Protein AF-A0A956PI90-F1 (afdb_monomer_lite)

Foldseek 3Di:
DCVVLDDPVCLPSSLVSLVVVLVVCVVVVVLLVNLLSLLVNLLSCLLVVNNVSSVVSLVVSVVSCVVVVVPLHLSLLSSLLSVLSSCVSVVNLVSSVVSLVVSVVSCVVVVDPVSVVSSVVSVVVSVVVD

Secondary structure (DSSP, 8-state):
--GGG--TT-HHHHHHHHHHHHHHHHHHT-HHHHHHHHHHHHHHHHHTT-HHHHHHHHHHHHHHHHHTT-TTSHHHHHHHHHHHHHHHHTT-HHHHHHHHHHHHHHHHHH--HHHHHHHHHHHHHHHTT-

Structure (mmCIF, N/CA/C/O backbone):
data_AF-A0A956PI90-F1
#
_entry.id   AF-A0A956PI90-F1
#
loop_
_atom_site.group_PDB
_atom_site.id
_atom_site.type_symbol
_atom_site.label_atom_id
_atom_site.label_alt_id
_atom_site.label_comp_id
_atom_site.label_asym_id
_atom_site.label_entity_id
_atom_site.label_seq_id
_atom_site.pdbx_PDB_ins_code
_atom_site.Cartn_x
_atom_site.Cartn_y
_atom_site.Cartn_z
_atom_site.occupancy
_atom_site.B_iso_or_equiv
_atom_site.auth_seq_id
_atom_site.auth_comp_id
_atom_site.auth_asym_id
_atom_site.auth_atom_id
_atom_site.pdbx_PDB_model_num
ATOM 1 N N . MET A 1 1 ? -9.150 8.622 -3.999 1.00 72.94 1 MET A N 1
ATOM 2 C CA . MET A 1 1 ? -8.681 9.470 -2.865 1.00 72.94 1 MET A CA 1
ATOM 3 C C . MET A 1 1 ? -7.372 10.218 -3.144 1.00 72.94 1 MET A C 1
ATOM 5 O O . MET A 1 1 ? -7.310 11.378 -2.778 1.00 72.94 1 MET A O 1
ATOM 9 N N . PHE A 1 2 ? -6.356 9.626 -3.789 1.00 90.56 2 PHE A N 1
ATOM 10 C CA . PHE A 1 2 ? -5.064 10.300 -4.059 1.00 90.56 2 PHE A CA 1
ATOM 11 C C . PHE A 1 2 ? -4.724 10.425 -5.550 1.00 90.56 2 PHE A C 1
ATOM 13 O O . PHE A 1 2 ? -3.567 10.595 -5.913 1.00 90.56 2 PHE A O 1
ATOM 20 N N . GLU A 1 3 ? -5.727 10.315 -6.420 1.00 85.38 3 GLU A N 1
ATOM 21 C CA . GLU A 1 3 ? -5.541 10.311 -7.878 1.00 85.38 3 GLU A CA 1
ATOM 22 C C . GLU A 1 3 ? -4.885 11.601 -8.382 1.00 85.38 3 GLU A C 1
ATOM 24 O O . GLU A 1 3 ? -4.047 11.553 -9.270 1.00 85.38 3 GLU A O 1
ATOM 29 N N . GLU A 1 4 ? -5.177 12.745 -7.757 1.00 91.38 4 GLU A N 1
ATOM 30 C CA . GLU A 1 4 ? -4.554 14.033 -8.094 1.00 91.38 4 GLU A CA 1
ATOM 31 C C . GLU A 1 4 ? -3.061 14.128 -7.731 1.00 91.38 4 GLU A C 1
ATOM 33 O O . GLU A 1 4 ? -2.369 15.040 -8.184 1.00 91.38 4 GLU A O 1
ATOM 38 N N . LEU A 1 5 ? -2.563 13.202 -6.905 1.00 93.50 5 LEU A N 1
ATOM 39 C CA . LEU A 1 5 ? -1.161 13.134 -6.485 1.00 93.50 5 LEU A CA 1
ATOM 40 C C . LEU A 1 5 ? -0.347 12.146 -7.326 1.00 93.50 5 LEU A C 1
ATOM 42 O O . LEU A 1 5 ? 0.840 11.961 -7.055 1.00 93.50 5 LEU A O 1
ATOM 46 N N . VAL A 1 6 ? -0.975 11.502 -8.313 1.00 94.81 6 VAL A N 1
ATOM 47 C CA . VAL A 1 6 ? -0.350 10.490 -9.163 1.00 94.81 6 VAL A CA 1
ATOM 48 C C . VAL A 1 6 ? -0.413 10.933 -10.619 1.00 94.81 6 VAL A C 1
ATOM 50 O O . VAL A 1 6 ? -1.480 11.020 -11.218 1.00 94.81 6 VAL A O 1
ATOM 53 N N . ASP A 1 7 ? 0.762 11.164 -11.190 1.00 95.00 7 ASP A N 1
ATOM 54 C CA . ASP A 1 7 ? 0.981 11.271 -12.624 1.00 95.00 7 ASP A CA 1
ATOM 55 C C . ASP A 1 7 ? 1.701 10.010 -13.117 1.00 95.00 7 ASP A C 1
ATOM 57 O O . ASP A 1 7 ? 2.862 9.745 -12.802 1.00 95.00 7 ASP A O 1
ATOM 61 N N . GLU A 1 8 ? 0.985 9.225 -13.916 1.00 91.38 8 GLU A N 1
ATOM 62 C CA . GLU A 1 8 ? 1.459 7.984 -14.525 1.00 91.38 8 GLU A CA 1
ATOM 63 C C . GLU A 1 8 ? 2.650 8.190 -15.476 1.00 91.38 8 GLU A C 1
ATOM 65 O O . GLU A 1 8 ? 3.428 7.259 -15.697 1.00 91.38 8 GLU A O 1
ATOM 70 N N . ALA A 1 9 ? 2.810 9.397 -16.029 1.00 95.31 9 ALA A N 1
ATOM 71 C CA . ALA A 1 9 ? 3.930 9.762 -16.890 1.00 95.31 9 ALA A CA 1
ATOM 72 C C . ALA A 1 9 ? 5.150 10.277 -16.105 1.00 95.31 9 ALA A C 1
ATOM 74 O O . 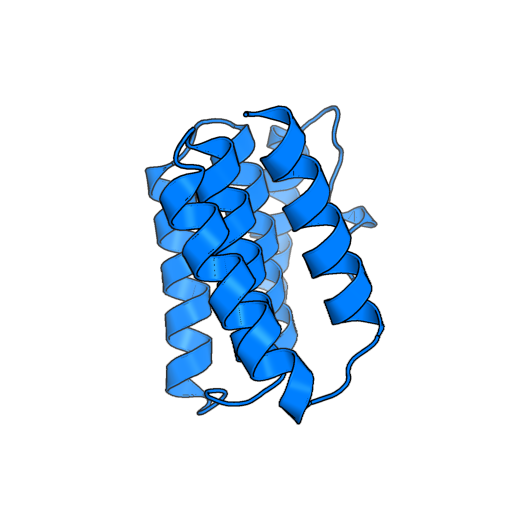ALA A 1 9 ? 6.260 10.261 -16.639 1.00 95.31 9 ALA A O 1
ATOM 75 N N . ASP A 1 10 ? 4.965 10.699 -14.849 1.00 97.25 10 ASP A N 1
ATOM 76 C CA . ASP A 1 10 ? 6.022 11.229 -13.985 1.00 97.25 10 ASP A CA 1
ATOM 77 C C . ASP A 1 10 ? 5.922 10.660 -12.558 1.00 97.25 10 ASP A C 1
ATOM 79 O O . ASP A 1 10 ? 5.398 11.255 -11.605 1.00 97.25 10 ASP A O 1
ATOM 83 N N . LEU A 1 11 ? 6.478 9.459 -12.397 1.00 96.50 11 LEU A N 1
ATOM 84 C CA . LEU A 1 11 ? 6.503 8.776 -11.107 1.00 96.50 11 LEU A CA 1
ATOM 85 C C . LEU A 1 11 ? 7.406 9.480 -10.081 1.00 96.50 11 LEU A C 1
ATOM 87 O O . LEU A 1 11 ? 7.216 9.288 -8.883 1.00 96.50 11 LEU A O 1
ATOM 91 N N . GLU A 1 12 ? 8.396 10.272 -10.513 1.00 96.94 12 GLU A N 1
ATOM 92 C CA . GLU A 1 12 ? 9.259 11.023 -9.587 1.00 96.94 12 GLU A CA 1
ATOM 93 C C . GLU A 1 12 ? 8.496 12.172 -8.949 1.00 96.94 12 GLU A C 1
ATOM 95 O O . GLU A 1 12 ? 8.526 12.354 -7.728 1.00 96.94 12 GLU A O 1
ATOM 100 N N . TRP A 1 13 ? 7.765 12.917 -9.776 1.00 97.44 13 TRP A N 1
ATOM 101 C CA . TRP A 1 13 ? 6.849 13.939 -9.306 1.00 97.44 13 TRP A CA 1
ATOM 102 C C . TRP A 1 13 ? 5.807 13.348 -8.356 1.00 97.44 13 TRP A C 1
ATOM 104 O O . TRP A 1 13 ? 5.599 13.889 -7.266 1.00 97.44 13 TRP A O 1
ATOM 114 N N . SER A 1 14 ? 5.230 12.201 -8.721 1.00 97.88 14 SER A N 1
ATOM 115 C CA . SER A 1 14 ? 4.252 11.486 -7.896 1.00 97.88 14 SER A CA 1
ATOM 116 C C . SER A 1 14 ? 4.833 11.095 -6.534 1.00 97.88 14 SER A C 1
ATOM 118 O O . SER A 1 14 ? 4.251 11.414 -5.498 1.00 97.88 14 SER A O 1
ATOM 120 N N . GLU A 1 15 ? 6.023 10.479 -6.498 1.00 97.69 15 GLU A N 1
ATOM 121 C CA . GLU A 1 15 ? 6.708 10.142 -5.241 1.00 97.69 15 GLU A CA 1
ATOM 122 C C . GLU A 1 15 ? 6.894 11.388 -4.361 1.00 97.69 15 GLU A C 1
ATOM 124 O O . GLU A 1 15 ? 6.552 11.378 -3.174 1.00 97.69 15 GLU A O 1
ATOM 129 N N . ASN A 1 16 ? 7.403 12.479 -4.939 1.00 97.75 16 ASN A N 1
ATOM 130 C CA . ASN A 1 16 ? 7.653 13.719 -4.210 1.00 97.75 16 ASN A CA 1
ATOM 131 C C . ASN A 1 16 ? 6.362 14.312 -3.627 1.00 97.75 16 ASN A C 1
ATOM 133 O O . ASN A 1 16 ? 6.346 14.733 -2.467 1.00 97.75 16 ASN A O 1
ATOM 137 N N . ARG A 1 17 ? 5.264 14.314 -4.393 1.00 98.06 17 ARG A N 1
ATOM 138 C CA . ARG A 1 17 ? 3.957 14.794 -3.924 1.00 98.06 17 ARG A CA 1
ATOM 139 C C . ARG A 1 17 ? 3.395 13.945 -2.795 1.00 98.06 17 ARG A C 1
ATOM 141 O O . ARG A 1 17 ? 3.005 14.501 -1.769 1.00 98.06 17 ARG A O 1
ATOM 148 N N . LEU A 1 18 ? 3.427 12.624 -2.938 1.00 98.31 18 LEU A N 1
ATOM 149 C CA . LEU A 1 18 ? 2.959 11.702 -1.905 1.00 98.31 18 LEU A CA 1
ATOM 150 C C . LEU A 1 18 ? 3.768 11.864 -0.608 1.00 98.31 18 LEU A C 1
ATOM 152 O O . LEU A 1 18 ? 3.192 11.881 0.475 1.00 98.31 18 LEU A O 1
ATOM 156 N N . ARG A 1 19 ? 5.091 12.074 -0.683 1.00 98.19 19 ARG A N 1
ATOM 157 C CA . ARG A 1 19 ? 5.926 12.333 0.508 1.00 98.19 19 ARG A CA 1
ATOM 158 C C . ARG A 1 19 ? 5.571 13.638 1.219 1.00 98.19 19 ARG A C 1
ATOM 160 O O . ARG A 1 19 ? 5.576 13.675 2.449 1.00 98.19 19 ARG A O 1
ATOM 167 N N . VAL A 1 20 ? 5.263 14.700 0.474 1.00 98.19 20 VAL A N 1
ATOM 168 C CA . VAL A 1 20 ? 4.773 15.955 1.066 1.00 98.19 20 VAL A CA 1
ATOM 169 C C . VAL A 1 20 ? 3.440 15.720 1.775 1.00 98.19 20 VAL A C 1
ATOM 171 O O . VAL A 1 20 ? 3.266 16.173 2.908 1.00 98.19 20 VAL A O 1
ATOM 174 N N . GLU A 1 21 ? 2.539 14.952 1.163 1.00 98.31 21 GLU A N 1
ATOM 175 C CA . GLU A 1 21 ? 1.245 14.634 1.766 1.00 98.31 21 GLU A CA 1
ATOM 176 C C . GLU A 1 21 ? 1.389 13.754 3.018 1.00 98.31 21 GLU A C 1
ATOM 178 O O . GLU A 1 21 ? 0.727 14.009 4.021 1.00 98.31 21 GLU A O 1
ATOM 183 N N . VAL A 1 22 ? 2.348 12.818 3.053 1.00 98.44 22 VAL A N 1
ATOM 184 C CA . VAL A 1 22 ? 2.687 12.051 4.270 1.00 98.44 22 VAL A CA 1
ATOM 185 C C . VAL A 1 22 ? 3.025 12.990 5.431 1.00 98.44 22 VAL A C 1
ATOM 187 O O . VAL A 1 22 ? 2.548 12.791 6.550 1.00 98.44 22 VAL A O 1
ATOM 190 N N . LEU A 1 23 ? 3.839 14.025 5.193 1.00 98.38 23 LEU A N 1
ATOM 191 C CA . LEU A 1 23 ? 4.202 14.997 6.231 1.00 98.38 23 LEU A CA 1
ATOM 192 C C . LEU A 1 23 ? 2.992 15.825 6.687 1.00 98.38 23 LEU A C 1
ATOM 194 O O . LEU A 1 23 ? 2.844 16.088 7.883 1.00 98.38 23 LEU A O 1
ATOM 198 N N . SER A 1 24 ? 2.126 16.211 5.747 1.00 98.38 24 SER A N 1
ATOM 199 C CA . SER A 1 24 ? 0.880 16.931 6.028 1.00 98.38 24 SER A CA 1
ATOM 200 C C . SER A 1 24 ? -0.054 16.103 6.916 1.00 98.38 24 SER A C 1
ATOM 202 O O . SER A 1 24 ? -0.464 16.558 7.989 1.00 98.38 24 SER A O 1
ATOM 204 N N . LEU A 1 25 ? -0.306 14.846 6.541 1.00 98.38 25 LEU A N 1
ATOM 205 C CA . LEU A 1 25 ? -1.189 13.947 7.280 1.00 98.38 25 LEU A CA 1
ATOM 206 C C . LEU A 1 25 ? -0.636 13.632 8.672 1.00 98.38 25 LEU A C 1
ATOM 208 O O . LEU A 1 25 ? -1.377 13.753 9.648 1.00 98.38 25 LEU A O 1
ATOM 212 N N . LYS A 1 26 ? 0.677 13.379 8.801 1.00 97.81 26 LYS A N 1
ATOM 213 C CA . LYS A 1 26 ? 1.346 13.235 10.109 1.00 97.81 26 LYS A CA 1
ATOM 214 C C . LYS A 1 26 ? 1.136 14.451 11.011 1.00 97.81 26 LYS A C 1
ATOM 216 O O . LYS A 1 26 ? 0.910 14.290 12.205 1.00 97.81 26 LYS A O 1
ATOM 221 N N . LYS A 1 27 ? 1.195 15.666 10.455 1.00 98.06 27 LYS A N 1
ATOM 222 C CA . LYS A 1 27 ? 0.965 16.905 11.211 1.00 98.06 27 LYS A CA 1
ATOM 223 C C . LYS A 1 27 ? -0.502 17.083 11.610 1.00 98.06 27 LYS A C 1
ATOM 225 O O . LYS A 1 27 ? -0.769 17.608 12.686 1.00 98.06 27 LYS A O 1
ATOM 230 N N . SER A 1 28 ? -1.434 16.683 10.748 1.00 97.88 28 SER A N 1
ATOM 231 C CA . SER A 1 28 ? -2.875 16.794 11.009 1.00 97.88 28 SER A CA 1
ATOM 232 C C . SER A 1 28 ? -3.406 15.738 11.985 1.00 97.88 28 SER A C 1
ATOM 234 O O . SER A 1 28 ? -4.404 15.983 12.656 1.00 97.88 28 SER A O 1
ATOM 236 N N . GLY A 1 29 ? -2.742 14.580 12.071 1.00 97.19 29 GLY A N 1
ATOM 237 C CA . GLY A 1 29 ? -3.222 13.427 12.828 1.00 97.19 29 GLY A CA 1
ATOM 238 C C . GLY A 1 29 ? -4.283 12.593 12.099 1.00 97.19 29 GLY A C 1
ATOM 239 O O . GLY A 1 29 ? -4.906 11.745 12.731 1.00 97.19 29 GLY A O 1
ATOM 240 N N . ASP A 1 30 ? -4.500 12.800 10.795 1.00 97.88 30 ASP A N 1
ATOM 241 C CA . ASP A 1 30 ? -5.399 11.975 9.974 1.00 97.88 30 ASP A CA 1
ATOM 242 C C . ASP A 1 30 ? -4.729 10.631 9.626 1.00 97.88 30 ASP A C 1
ATOM 244 O O . ASP A 1 30 ? -4.122 10.437 8.569 1.00 97.88 30 ASP A O 1
ATOM 248 N N . VAL A 1 31 ? -4.774 9.716 10.597 1.00 98.12 31 VAL A N 1
ATOM 249 C CA . VAL A 1 31 ? -4.089 8.419 10.547 1.00 98.12 31 VAL A CA 1
ATOM 250 C C . VAL A 1 31 ? -4.654 7.510 9.456 1.00 98.12 31 VAL A C 1
ATOM 252 O O . VAL A 1 31 ? -3.895 6.802 8.800 1.00 98.12 31 VAL A O 1
ATOM 255 N N . GLU A 1 32 ? -5.969 7.515 9.241 1.00 96.88 32 GLU A N 1
ATOM 256 C CA . GLU A 1 32 ? -6.603 6.623 8.267 1.00 96.88 32 GLU A CA 1
ATOM 257 C C . GLU A 1 32 ? -6.194 6.986 6.838 1.00 96.88 32 GLU A C 1
ATOM 259 O O . GLU A 1 32 ? -5.789 6.116 6.062 1.00 96.88 32 GLU A O 1
ATOM 264 N N . LYS A 1 33 ? -6.174 8.282 6.502 1.00 97.31 33 LYS A N 1
ATOM 265 C CA . LYS A 1 33 ? -5.616 8.707 5.215 1.00 97.31 33 L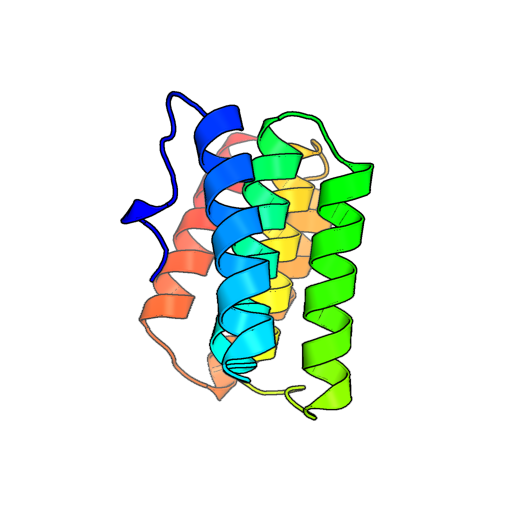YS A CA 1
ATOM 266 C C . LYS A 1 33 ? -4.127 8.427 5.120 1.00 97.31 33 LYS A C 1
ATOM 268 O O . LYS A 1 33 ? -3.673 8.024 4.054 1.00 97.31 33 LYS A O 1
ATOM 273 N N . LEU A 1 34 ? -3.368 8.606 6.204 1.00 98.50 34 LEU A N 1
ATOM 274 C CA . LEU A 1 34 ? -1.934 8.314 6.206 1.00 98.50 34 LEU A CA 1
ATOM 275 C C . LEU A 1 34 ? -1.666 6.833 5.900 1.00 98.50 34 LEU A C 1
ATOM 277 O O . LEU A 1 34 ? -0.804 6.523 5.081 1.00 98.50 34 LEU A O 1
ATOM 281 N N . PHE A 1 35 ? -2.445 5.933 6.500 1.00 98.44 35 PHE A N 1
ATOM 282 C CA . PHE A 1 35 ? -2.412 4.502 6.216 1.00 98.44 35 PHE A CA 1
ATOM 283 C C . PHE A 1 35 ? -2.650 4.209 4.730 1.00 98.44 35 PHE A C 1
ATOM 285 O O . PHE A 1 35 ? -1.829 3.551 4.091 1.00 98.44 35 PHE A O 1
ATOM 292 N N . ARG A 1 36 ? -3.723 4.760 4.149 1.00 96.88 36 ARG A N 1
ATOM 293 C CA . ARG A 1 36 ? -4.035 4.574 2.723 1.00 96.88 36 ARG A CA 1
ATOM 294 C C . ARG A 1 36 ? -2.982 5.189 1.799 1.00 96.88 36 ARG A C 1
ATOM 296 O O . ARG A 1 36 ? -2.701 4.641 0.736 1.00 96.88 36 ARG A O 1
ATOM 303 N N . LEU A 1 37 ? -2.382 6.308 2.199 1.00 98.44 37 LEU A N 1
ATOM 304 C CA . LEU A 1 37 ? -1.348 6.989 1.425 1.00 98.44 37 LEU A CA 1
ATOM 305 C C . LEU A 1 37 ? -0.059 6.167 1.339 1.00 98.44 37 LEU A C 1
ATOM 307 O O . LEU A 1 37 ? 0.585 6.155 0.291 1.00 98.44 37 LEU A O 1
ATOM 311 N N . TYR A 1 38 ? 0.310 5.457 2.407 1.00 98.75 38 TYR A N 1
ATOM 312 C CA . TYR A 1 38 ? 1.478 4.580 2.385 1.00 98.75 38 TYR A CA 1
ATOM 313 C C . TYR A 1 38 ? 1.346 3.441 1.370 1.00 98.75 38 TYR A C 1
ATOM 315 O O . TYR A 1 38 ? 2.318 3.144 0.679 1.00 98.75 38 TYR A O 1
ATOM 323 N N . GLY A 1 39 ? 0.153 2.861 1.210 1.00 97.56 39 GLY A N 1
ATOM 324 C CA . GLY A 1 39 ? -0.107 1.864 0.168 1.00 97.56 39 GLY A CA 1
ATOM 325 C C . GLY A 1 39 ? 0.101 2.414 -1.248 1.00 97.56 39 GLY A C 1
ATOM 326 O O . GLY A 1 39 ? 0.792 1.807 -2.069 1.00 97.56 39 GLY A O 1
ATOM 327 N N . VAL A 1 40 ? -0.399 3.626 -1.511 1.00 97.19 40 VAL A N 1
ATOM 328 C CA . VAL A 1 40 ? -0.216 4.315 -2.804 1.00 97.19 40 VAL A CA 1
ATOM 329 C C . VAL A 1 40 ? 1.258 4.643 -3.050 1.00 97.19 40 VAL A C 1
ATOM 331 O O . VAL A 1 40 ? 1.782 4.373 -4.130 1.00 97.19 40 VAL A O 1
ATOM 334 N N . LEU A 1 41 ? 1.951 5.176 -2.041 1.00 98.44 41 LEU A N 1
ATOM 335 C CA . LEU A 1 41 ? 3.383 5.463 -2.111 1.00 98.44 41 LEU A CA 1
ATOM 336 C C . LEU A 1 41 ? 4.192 4.192 -2.395 1.00 98.44 41 LEU A C 1
ATOM 338 O O . LEU A 1 41 ? 5.081 4.221 -3.244 1.00 98.44 41 LEU A O 1
ATOM 342 N N . ALA A 1 42 ? 3.864 3.075 -1.742 1.00 98.38 42 ALA A N 1
ATOM 343 C CA . ALA A 1 42 ? 4.524 1.798 -1.978 1.00 98.38 42 ALA A CA 1
ATOM 344 C C . ALA A 1 42 ? 4.385 1.335 -3.435 1.00 98.38 42 ALA A C 1
ATOM 346 O O . ALA A 1 42 ? 5.370 0.917 -4.044 1.00 98.38 42 ALA A O 1
ATOM 347 N N . HIS A 1 43 ? 3.191 1.460 -4.016 1.00 96.38 43 HIS A N 1
ATOM 348 C CA . HIS A 1 43 ? 2.947 1.104 -5.412 1.00 96.38 43 HIS A CA 1
ATOM 349 C C . HIS A 1 43 ? 3.761 1.975 -6.387 1.00 96.38 43 HIS A C 1
ATOM 351 O O . HIS A 1 43 ? 4.419 1.443 -7.281 1.00 96.38 43 HIS A O 1
ATOM 357 N N . ILE A 1 44 ? 3.799 3.298 -6.183 1.00 97.81 44 ILE A N 1
ATOM 358 C CA . ILE A 1 44 ? 4.608 4.212 -7.013 1.00 97.81 44 ILE A CA 1
ATOM 359 C C . ILE A 1 44 ? 6.103 3.893 -6.906 1.00 97.81 44 ILE A C 1
ATOM 361 O O . ILE A 1 44 ? 6.803 3.843 -7.917 1.00 97.81 44 ILE A O 1
ATOM 365 N N . LEU A 1 45 ? 6.594 3.624 -5.695 1.00 98.19 45 LEU A N 1
ATOM 366 C CA . LEU A 1 45 ? 7.985 3.231 -5.466 1.00 98.19 45 LEU A CA 1
ATOM 367 C C . LEU A 1 45 ? 8.324 1.904 -6.156 1.00 98.19 45 LEU A C 1
ATOM 369 O O . LEU A 1 45 ? 9.376 1.796 -6.782 1.00 98.19 45 LEU A O 1
ATOM 373 N N . ALA A 1 46 ? 7.427 0.916 -6.104 1.00 97.12 46 ALA A N 1
ATOM 374 C CA . ALA A 1 46 ? 7.622 -0.365 -6.778 1.00 97.12 46 ALA A CA 1
ATOM 375 C C . ALA A 1 46 ? 7.733 -0.195 -8.299 1.00 97.12 46 ALA A C 1
ATOM 377 O O . ALA A 1 46 ? 8.657 -0.730 -8.910 1.00 97.12 46 ALA A O 1
ATOM 378 N N . ARG A 1 47 ? 6.871 0.633 -8.896 1.00 95.31 47 ARG A N 1
ATOM 379 C CA . ARG A 1 47 ? 6.899 0.952 -10.332 1.00 95.31 47 ARG A CA 1
ATOM 380 C C . ARG A 1 47 ? 8.138 1.730 -10.773 1.00 95.31 47 ARG A C 1
ATOM 382 O O . ARG A 1 47 ? 8.547 1.631 -11.926 1.00 95.31 47 ARG A O 1
ATOM 389 N N . ARG A 1 48 ? 8.770 2.472 -9.858 1.00 95.81 48 ARG A N 1
ATOM 390 C CA . ARG A 1 48 ? 10.085 3.109 -10.071 1.00 95.81 48 ARG A CA 1
ATOM 391 C C . ARG A 1 48 ? 11.261 2.135 -9.942 1.00 95.81 48 ARG A C 1
ATOM 393 O O . ARG A 1 48 ? 12.388 2.521 -10.230 1.00 95.81 48 ARG A O 1
ATOM 400 N N . GLY A 1 49 ? 11.025 0.900 -9.497 1.00 95.56 49 GLY A N 1
ATOM 401 C CA . GLY A 1 49 ? 12.076 -0.067 -9.171 1.00 95.56 49 GLY A CA 1
ATOM 402 C C . GLY A 1 49 ? 12.688 0.111 -7.774 1.00 95.56 49 GLY A C 1
ATOM 403 O O . GLY A 1 49 ? 13.633 -0.594 -7.420 1.00 95.56 49 GLY A O 1
ATOM 404 N N . ASP A 1 50 ? 12.151 1.017 -6.951 1.00 97.00 50 ASP A N 1
ATOM 405 C CA . ASP A 1 50 ? 12.654 1.360 -5.615 1.00 97.00 50 ASP A CA 1
ATOM 406 C C . ASP A 1 50 ? 12.082 0.418 -4.538 1.00 97.00 50 ASP A C 1
ATOM 408 O O . ASP A 1 50 ? 11.379 0.804 -3.600 1.00 97.00 50 ASP A O 1
ATOM 412 N N . TYR A 1 51 ? 12.394 -0.867 -4.666 1.00 95.06 51 TYR A N 1
ATOM 413 C CA . TYR A 1 51 ? 11.720 -1.931 -3.920 1.00 95.06 51 TYR A CA 1
ATOM 414 C C . TYR A 1 51 ? 11.905 -1.889 -2.403 1.00 95.06 51 TYR A C 1
ATOM 416 O O . TYR A 1 51 ? 10.962 -2.178 -1.670 1.00 95.06 51 TYR A O 1
ATOM 424 N N . LEU A 1 52 ? 13.092 -1.510 -1.921 1.00 97.06 52 LEU A N 1
ATOM 425 C CA . LEU A 1 52 ? 13.337 -1.379 -0.480 1.00 97.06 52 LEU A CA 1
ATOM 426 C C . LEU A 1 52 ? 12.433 -0.302 0.127 1.00 97.06 52 LEU A C 1
ATOM 428 O O . LEU A 1 52 ? 11.779 -0.542 1.134 1.00 97.06 52 LEU A O 1
ATOM 432 N N . LYS A 1 53 ? 12.303 0.845 -0.550 1.00 97.88 53 LYS A N 1
ATOM 433 C CA . LYS A 1 53 ? 11.426 1.928 -0.096 1.00 97.88 53 LYS A CA 1
ATOM 434 C C . LYS A 1 53 ? 9.949 1.545 -0.202 1.00 97.88 53 LYS A C 1
ATOM 436 O O . LYS A 1 53 ? 9.159 1.950 0.644 1.00 97.88 53 LYS A O 1
ATOM 441 N N . ALA A 1 54 ? 9.564 0.793 -1.237 1.00 98.25 54 ALA A N 1
ATOM 442 C CA . ALA A 1 54 ? 8.202 0.279 -1.358 1.00 98.25 54 ALA A CA 1
ATOM 443 C C . ALA A 1 54 ? 7.855 -0.641 -0.179 1.00 98.25 54 ALA A C 1
ATOM 445 O O . ALA A 1 54 ? 6.779 -0.526 0.405 1.00 98.25 54 ALA A O 1
ATOM 446 N N . GLN A 1 55 ? 8.790 -1.511 0.209 1.00 97.06 55 GLN A N 1
ATOM 447 C CA . GLN A 1 55 ? 8.631 -2.373 1.373 1.00 97.06 55 GLN A CA 1
ATOM 448 C C . GLN A 1 55 ? 8.557 -1.574 2.680 1.00 97.06 55 GLN A C 1
ATOM 450 O O . GLN A 1 55 ? 7.704 -1.878 3.510 1.00 97.06 55 GLN A O 1
ATOM 455 N N . ASP A 1 56 ? 9.375 -0.533 2.844 1.00 98.38 56 ASP A N 1
ATOM 456 C CA . ASP A 1 56 ? 9.299 0.358 4.009 1.00 98.38 56 ASP A CA 1
ATOM 457 C C . ASP A 1 56 ? 7.927 1.040 4.113 1.00 98.38 56 ASP A C 1
ATOM 459 O O . ASP A 1 56 ? 7.324 1.046 5.182 1.00 98.38 56 ASP A O 1
ATOM 463 N N . ALA A 1 57 ? 7.378 1.534 2.999 1.00 98.56 57 ALA A N 1
ATOM 464 C CA . ALA A 1 57 ? 6.044 2.133 2.981 1.00 98.56 57 ALA A CA 1
ATOM 465 C C . ALA A 1 57 ? 4.937 1.113 3.322 1.00 98.56 57 ALA A C 1
ATOM 467 O O . ALA A 1 57 ? 4.019 1.430 4.077 1.00 98.56 57 ALA A O 1
ATOM 468 N N . LEU A 1 58 ? 5.032 -0.134 2.844 1.00 98.38 58 LEU A N 1
ATOM 469 C CA . LEU A 1 58 ? 4.106 -1.198 3.259 1.00 98.38 58 LEU A CA 1
ATOM 470 C C . LEU A 1 58 ? 4.222 -1.520 4.754 1.00 98.38 58 LEU A C 1
ATOM 472 O O . LEU A 1 58 ? 3.204 -1.756 5.402 1.00 98.38 58 LEU A O 1
ATOM 476 N N . ASN A 1 59 ? 5.437 -1.520 5.306 1.00 98.44 59 ASN A N 1
ATOM 477 C CA . AS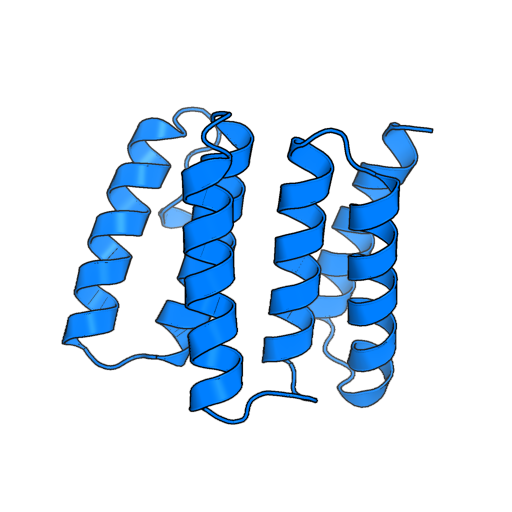N A 1 59 ? 5.657 -1.743 6.734 1.00 98.44 59 ASN A CA 1
ATOM 478 C C . ASN A 1 59 ? 5.081 -0.594 7.575 1.00 98.44 59 ASN A C 1
ATOM 480 O O . ASN A 1 59 ? 4.496 -0.852 8.625 1.00 98.44 59 ASN A O 1
ATOM 484 N N . ASP A 1 60 ? 5.185 0.652 7.105 1.00 98.56 60 ASP A N 1
ATOM 485 C CA . ASP A 1 60 ? 4.555 1.809 7.747 1.00 98.56 60 ASP A CA 1
ATOM 486 C C . ASP A 1 60 ? 3.019 1.685 7.748 1.00 98.56 60 ASP A C 1
ATOM 488 O O . ASP A 1 60 ? 2.374 1.949 8.767 1.00 98.56 60 ASP A O 1
ATOM 492 N N . ALA A 1 61 ? 2.417 1.231 6.641 1.00 98.38 61 ALA A N 1
ATOM 493 C CA . ALA A 1 61 ? 0.983 0.940 6.589 1.00 98.38 61 ALA A CA 1
ATOM 494 C C . ALA A 1 61 ? 0.598 -0.190 7.565 1.00 98.38 61 ALA A C 1
ATOM 496 O O . ALA A 1 61 ? -0.363 -0.065 8.323 1.00 98.38 61 ALA A O 1
ATOM 497 N N . GLU A 1 62 ? 1.360 -1.285 7.595 1.00 98.19 62 GLU A N 1
ATOM 498 C CA . GLU A 1 62 ? 1.101 -2.415 8.493 1.00 98.19 62 GLU A CA 1
ATOM 499 C C . GLU A 1 62 ? 1.270 -2.043 9.975 1.00 98.19 62 GLU A C 1
ATOM 501 O O . GLU A 1 62 ? 0.486 -2.490 10.817 1.00 98.19 62 GLU A O 1
ATOM 506 N N . PHE A 1 63 ? 2.232 -1.178 10.298 1.00 98.56 63 PHE A N 1
ATOM 507 C CA . PHE A 1 63 ? 2.376 -0.624 11.640 1.00 98.56 63 PHE A CA 1
ATOM 508 C C . PHE A 1 63 ? 1.096 0.099 12.076 1.00 98.56 63 PHE A C 1
ATOM 510 O O . PHE A 1 63 ? 0.568 -0.198 13.147 1.00 98.56 63 PHE A O 1
ATOM 517 N N . LEU A 1 64 ? 0.549 0.982 11.232 1.00 98.56 64 LEU A N 1
ATOM 518 C CA . LEU A 1 64 ? -0.697 1.694 11.536 1.00 98.56 64 LEU A CA 1
ATOM 519 C C . LEU A 1 64 ? -1.894 0.745 11.659 1.00 98.56 64 LEU A C 1
ATOM 521 O O . LEU A 1 64 ? -2.703 0.897 12.574 1.00 98.56 64 LEU A O 1
ATOM 525 N N . LEU A 1 65 ? -1.980 -0.263 10.787 1.00 98.38 65 LEU A N 1
ATOM 526 C CA . LEU A 1 65 ? -3.017 -1.293 10.844 1.00 98.38 65 LEU A CA 1
ATOM 527 C C . LEU A 1 65 ? -3.046 -1.997 12.211 1.00 98.38 65 LEU A C 1
ATOM 529 O O . LEU A 1 65 ? -4.119 -2.219 12.779 1.00 98.38 65 LEU A O 1
ATOM 533 N N . VAL A 1 66 ? -1.873 -2.352 12.743 1.00 98.19 66 VAL A N 1
ATOM 534 C CA . VAL A 1 66 ? -1.740 -3.029 14.040 1.00 98.19 66 VAL A CA 1
ATOM 535 C C . VAL A 1 66 ? -1.987 -2.065 15.198 1.00 98.19 66 VAL A C 1
ATOM 537 O O . VAL A 1 66 ? -2.804 -2.369 16.068 1.00 98.19 66 VAL A O 1
ATOM 540 N N . GLU A 1 67 ? -1.326 -0.908 15.196 1.00 98.44 67 GLU A N 1
ATOM 541 C CA . GLU A 1 67 ? -1.406 0.092 16.269 1.00 98.44 67 GLU A CA 1
ATOM 542 C C . GLU A 1 67 ? -2.851 0.553 16.506 1.00 98.44 67 GLU A C 1
ATOM 544 O O . GLU A 1 67 ? -3.310 0.653 17.646 1.00 98.44 67 GLU A O 1
ATOM 549 N N . HIS A 1 68 ? -3.614 0.741 15.426 1.00 98.00 68 HIS A N 1
ATOM 550 C CA . HIS A 1 68 ? -5.003 1.195 15.486 1.00 98.00 68 HIS A CA 1
ATOM 551 C C . HIS A 1 68 ? -6.035 0.059 15.504 1.00 98.00 68 HIS A C 1
ATOM 553 O O . HIS A 1 68 ? -7.237 0.323 15.470 1.00 98.00 68 HIS A O 1
ATOM 559 N N . LYS A 1 69 ? -5.589 -1.199 15.637 1.00 97.69 69 LYS A N 1
ATOM 560 C CA . LYS A 1 69 ? -6.446 -2.394 15.757 1.00 97.69 69 LYS A CA 1
ATOM 561 C C . LYS A 1 69 ? -7.426 -2.563 14.589 1.00 97.69 69 LYS A C 1
ATOM 563 O O . LYS A 1 69 ? -8.572 -2.953 14.785 1.00 97.69 69 LYS A O 1
ATOM 568 N N . TRP A 1 70 ? -6.964 -2.306 13.372 1.00 96.75 70 TRP A N 1
ATOM 569 C CA . TRP A 1 70 ? -7.761 -2.395 12.144 1.00 96.75 70 TRP A CA 1
ATOM 570 C C . TRP A 1 70 ? -7.738 -3.776 11.472 1.00 96.75 70 TRP A C 1
ATOM 572 O O . TRP A 1 70 ? -8.202 -3.930 10.341 1.00 96.75 70 TRP A O 1
ATOM 582 N N . ARG A 1 71 ? -7.223 -4.800 12.155 1.00 95.25 71 ARG A N 1
ATOM 583 C CA . ARG A 1 71 ? -7.337 -6.193 11.705 1.00 95.25 71 ARG A CA 1
ATOM 584 C C . ARG A 1 71 ? -8.814 -6.605 11.639 1.00 95.25 71 ARG A C 1
ATOM 586 O O . ARG A 1 71 ? -9.582 -6.278 12.540 1.00 95.25 71 ARG A O 1
ATOM 593 N N . GLY A 1 72 ? -9.190 -7.315 10.583 1.00 91.25 72 GLY A N 1
ATOM 594 C CA . GLY A 1 72 ? -10.555 -7.735 10.274 1.00 91.25 72 GLY A CA 1
ATOM 595 C C . GLY A 1 72 ? -11.452 -6.625 9.731 1.00 91.25 72 GLY A C 1
ATOM 596 O O . GLY A 1 72 ? -12.652 -6.833 9.659 1.00 91.25 72 GLY A O 1
ATOM 597 N N . THR A 1 73 ? -10.900 -5.456 9.389 1.00 92.69 73 THR A N 1
ATOM 598 C CA . THR A 1 73 ? -11.673 -4.321 8.856 1.00 92.69 73 THR A CA 1
ATOM 599 C C . THR A 1 73 ? -11.354 -4.071 7.385 1.00 92.69 73 THR A C 1
ATOM 601 O O . THR A 1 73 ? -10.355 -4.575 6.861 1.00 92.69 73 THR A O 1
ATOM 604 N N . GLY A 1 74 ? -12.119 -3.180 6.745 1.00 92.62 74 GLY A N 1
ATOM 605 C CA . GLY A 1 74 ? -11.827 -2.679 5.397 1.00 92.62 74 GLY A CA 1
ATOM 606 C C . GLY A 1 74 ? -10.379 -2.208 5.181 1.00 92.62 74 GLY A C 1
ATOM 607 O O . GLY A 1 74 ? -9.826 -2.390 4.097 1.00 92.62 74 GLY A O 1
ATOM 608 N N . ASN A 1 75 ? -9.712 -1.681 6.214 1.00 94.69 75 ASN A N 1
ATOM 609 C CA . ASN A 1 75 ? -8.307 -1.279 6.117 1.00 94.69 75 ASN A CA 1
ATOM 610 C C . ASN A 1 75 ? -7.361 -2.474 5.919 1.00 94.69 75 ASN A C 1
ATOM 612 O O . ASN A 1 75 ? -6.408 -2.369 5.150 1.00 94.69 75 ASN A O 1
ATOM 616 N N . GLU A 1 76 ? -7.624 -3.631 6.531 1.00 96.38 76 GLU A N 1
ATOM 617 C CA . GLU A 1 76 ? -6.807 -4.828 6.284 1.00 96.38 76 GLU A CA 1
ATOM 618 C C . GLU A 1 76 ? -6.979 -5.340 4.848 1.00 96.38 76 GLU A C 1
ATOM 620 O O . GLU A 1 76 ? -6.005 -5.783 4.235 1.00 96.38 76 GLU A O 1
ATOM 625 N N . ILE A 1 77 ? -8.181 -5.201 4.276 1.00 96.62 77 ILE A N 1
ATOM 626 C CA . ILE A 1 77 ? -8.429 -5.549 2.872 1.00 96.62 77 ILE A CA 1
ATOM 627 C C . ILE A 1 77 ? -7.539 -4.709 1.952 1.00 96.62 77 ILE A C 1
ATOM 629 O O . ILE A 1 77 ? -6.838 -5.252 1.096 1.00 96.62 77 ILE A O 1
ATOM 633 N N . TRP A 1 78 ? -7.508 -3.391 2.171 1.00 95.81 78 TRP A N 1
ATOM 634 C CA . TRP A 1 78 ? -6.641 -2.485 1.418 1.00 95.81 78 TRP A CA 1
ATOM 635 C C . TRP A 1 78 ? -5.155 -2.784 1.617 1.00 95.81 78 TRP A C 1
ATOM 637 O O . TRP A 1 78 ? -4.407 -2.770 0.645 1.00 95.81 78 TRP A O 1
ATOM 647 N N . CYS A 1 79 ? -4.729 -3.140 2.833 1.00 97.06 79 CYS A N 1
ATOM 648 C CA . CYS A 1 79 ? -3.345 -3.546 3.088 1.00 97.06 79 CYS A CA 1
ATOM 649 C C . CYS A 1 79 ? -2.936 -4.735 2.206 1.00 97.06 79 CYS A C 1
ATOM 651 O O . CYS A 1 79 ? -1.889 -4.706 1.558 1.00 97.06 79 CYS A O 1
ATOM 653 N N . HIS A 1 80 ? -3.773 -5.772 2.135 1.00 97.81 80 HIS A N 1
ATOM 654 C CA . HIS A 1 80 ? -3.508 -6.927 1.282 1.00 97.81 80 HIS A CA 1
ATOM 655 C C . HIS A 1 80 ? -3.570 -6.583 -0.211 1.00 97.81 80 HIS A C 1
ATOM 657 O O . HIS A 1 80 ? -2.688 -6.998 -0.963 1.00 97.81 80 HIS A O 1
ATOM 663 N N . HIS A 1 81 ? -4.543 -5.779 -0.638 1.00 96.56 81 HIS A N 1
ATOM 664 C CA . HIS A 1 81 ? -4.615 -5.277 -2.010 1.00 96.56 81 HIS A CA 1
ATOM 665 C C . HIS A 1 81 ? -3.326 -4.539 -2.423 1.00 96.56 81 HIS A C 1
ATOM 667 O O . HIS A 1 81 ? -2.719 -4.870 -3.441 1.00 96.56 81 HIS A O 1
ATOM 673 N N . ASP A 1 82 ? -2.849 -3.595 -1.611 1.00 97.00 82 ASP A N 1
ATOM 674 C CA . ASP A 1 82 ? -1.678 -2.778 -1.946 1.00 97.00 82 ASP A CA 1
ATOM 675 C C . ASP A 1 82 ? -0.392 -3.617 -1.965 1.00 97.00 82 ASP A C 1
ATOM 677 O O . ASP A 1 82 ? 0.449 -3.471 -2.857 1.00 97.00 82 ASP A O 1
ATOM 681 N N . ARG A 1 83 ? -0.269 -4.586 -1.047 1.00 97.56 83 ARG A N 1
ATOM 682 C CA . ARG A 1 83 ? 0.809 -5.587 -1.088 1.00 97.56 83 ARG A CA 1
ATOM 683 C C . ARG A 1 83 ? 0.775 -6.390 -2.381 1.00 97.56 83 ARG A C 1
ATOM 685 O O . ARG A 1 83 ? 1.833 -6.643 -2.956 1.00 97.56 83 ARG A O 1
ATOM 692 N N . ALA A 1 84 ? -0.406 -6.798 -2.841 1.00 96.94 84 ALA A N 1
ATOM 693 C CA . ALA A 1 84 ? -0.523 -7.551 -4.079 1.00 96.94 84 ALA A CA 1
ATOM 694 C C . ALA A 1 84 ? -0.016 -6.758 -5.285 1.00 96.94 84 ALA A C 1
ATOM 696 O O . ALA A 1 84 ? 0.769 -7.300 -6.062 1.00 96.94 84 ALA A O 1
ATOM 697 N N . LEU A 1 85 ? -0.392 -5.480 -5.399 1.00 95.50 85 LEU A N 1
ATOM 698 C CA . LEU A 1 85 ? 0.102 -4.602 -6.462 1.00 95.50 85 LEU A CA 1
ATOM 699 C C . LEU A 1 85 ? 1.630 -4.475 -6.419 1.00 95.50 85 LEU A C 1
ATOM 701 O O . LEU A 1 85 ? 2.295 -4.689 -7.428 1.00 95.50 85 LEU A O 1
ATOM 705 N N . VAL A 1 86 ? 2.210 -4.229 -5.241 1.00 97.12 86 VAL A N 1
ATOM 706 C CA . VAL A 1 86 ? 3.672 -4.133 -5.087 1.00 97.12 86 VAL A CA 1
ATOM 707 C C . VAL A 1 86 ? 4.372 -5.440 -5.477 1.00 97.12 86 VAL A C 1
ATOM 709 O O . VAL A 1 86 ? 5.387 -5.417 -6.172 1.00 97.12 86 VAL A O 1
ATOM 712 N N . PHE A 1 87 ? 3.842 -6.599 -5.075 1.00 95.94 87 PHE A N 1
ATOM 713 C CA . PHE A 1 87 ? 4.422 -7.890 -5.456 1.00 95.94 87 PHE A CA 1
ATOM 714 C C . PHE A 1 87 ? 4.242 -8.224 -6.941 1.00 95.94 87 PHE A C 1
ATOM 716 O O . PHE A 1 87 ? 5.094 -8.920 -7.501 1.00 95.94 87 PHE A O 1
ATOM 723 N N . ALA A 1 88 ? 3.187 -7.726 -7.586 1.00 94.56 88 ALA A N 1
ATOM 724 C CA . ALA A 1 88 ? 3.000 -7.846 -9.027 1.00 94.56 88 ALA A CA 1
ATOM 725 C C . ALA A 1 88 ? 4.105 -7.092 -9.786 1.00 94.56 88 ALA A C 1
ATOM 727 O O . ALA A 1 88 ? 4.791 -7.692 -10.612 1.00 94.56 88 ALA A O 1
ATOM 728 N N . GLU A 1 89 ? 4.357 -5.833 -9.418 1.00 93.75 89 GLU A N 1
ATOM 729 C CA . GLU A 1 89 ? 5.423 -4.989 -9.990 1.00 93.75 89 GLU A CA 1
ATOM 730 C C . GLU A 1 89 ? 6.829 -5.574 -9.773 1.00 93.75 89 GLU A C 1
ATOM 732 O O . GLU A 1 89 ? 7.743 -5.395 -10.576 1.00 93.75 89 GLU A O 1
ATOM 737 N N . LEU A 1 90 ? 7.003 -6.344 -8.697 1.00 91.69 90 LEU A N 1
ATOM 738 C CA . LEU A 1 90 ? 8.228 -7.085 -8.392 1.00 91.69 90 LEU A CA 1
ATOM 739 C C . LEU A 1 90 ? 8.410 -8.373 -9.214 1.00 91.69 90 LEU A C 1
ATOM 741 O O . LEU A 1 90 ? 9.382 -9.101 -8.989 1.00 91.69 90 LEU A O 1
ATOM 745 N N . GLY A 1 91 ? 7.470 -8.722 -10.095 1.00 92.31 91 GLY A N 1
ATOM 746 C CA . GLY A 1 91 ? 7.492 -9.989 -10.826 1.00 92.31 91 GLY A CA 1
ATOM 747 C C . GLY A 1 91 ? 7.281 -11.207 -9.920 1.00 92.31 91 GLY A C 1
ATOM 748 O O . GLY A 1 91 ? 7.811 -12.286 -10.189 1.00 92.31 91 GLY A O 1
ATOM 749 N N . ARG A 1 92 ? 6.524 -11.056 -8.823 1.00 94.06 92 ARG A N 1
ATOM 750 C CA . ARG A 1 92 ? 6.188 -12.134 -7.872 1.00 94.06 92 ARG A CA 1
ATOM 751 C C . ARG A 1 92 ? 4.683 -12.445 -7.891 1.00 94.06 92 ARG A C 1
ATOM 753 O O . ARG A 1 92 ? 4.015 -12.307 -6.862 1.00 94.06 92 ARG A O 1
ATOM 760 N N . PRO A 1 93 ? 4.130 -12.911 -9.028 1.00 92.88 93 PRO A N 1
ATOM 761 C CA . PRO A 1 93 ? 2.685 -13.056 -9.219 1.00 92.88 93 PRO A CA 1
ATOM 762 C C . PRO A 1 93 ? 2.036 -14.097 -8.298 1.00 92.88 93 PRO A C 1
ATOM 764 O O . PRO A 1 93 ? 0.850 -13.987 -8.003 1.00 92.88 93 PRO A O 1
ATOM 767 N N . SER A 1 94 ? 2.783 -15.097 -7.816 1.00 94.81 94 SER A N 1
ATOM 768 C CA . SER A 1 94 ? 2.275 -16.063 -6.831 1.00 94.81 94 SER A CA 1
ATOM 769 C C . SER A 1 94 ? 2.000 -15.407 -5.477 1.00 94.81 94 SER A C 1
ATOM 771 O O . SER A 1 94 ? 0.935 -15.607 -4.905 1.00 94.81 94 SER A O 1
ATOM 773 N N . ILE A 1 95 ? 2.922 -14.566 -4.997 1.00 96.00 95 ILE A N 1
ATOM 774 C CA . ILE A 1 95 ? 2.764 -13.826 -3.737 1.00 96.00 95 ILE A CA 1
ATOM 775 C C . ILE A 1 95 ? 1.669 -12.766 -3.880 1.00 96.00 95 ILE A C 1
ATOM 777 O O . ILE A 1 95 ? 0.877 -12.568 -2.958 1.00 96.00 95 ILE A O 1
ATOM 781 N N . ALA A 1 96 ? 1.603 -12.103 -5.038 1.00 96.31 96 ALA A N 1
ATOM 782 C CA . ALA A 1 96 ? 0.537 -11.158 -5.340 1.00 96.31 96 ALA A CA 1
ATOM 783 C C . ALA A 1 96 ? -0.845 -11.829 -5.266 1.00 96.31 96 ALA A C 1
ATOM 785 O O . ALA A 1 96 ? -1.725 -11.324 -4.572 1.00 96.31 96 ALA A O 1
ATOM 786 N N . ARG A 1 97 ? -1.002 -13.015 -5.876 1.00 96.12 97 ARG A N 1
ATOM 787 C CA . ARG A 1 97 ? -2.237 -13.811 -5.803 1.00 96.12 97 ARG A CA 1
ATOM 788 C C . ARG A 1 97 ? -2.635 -14.157 -4.375 1.00 96.12 97 ARG A C 1
ATOM 790 O O . ARG A 1 97 ? -3.761 -13.872 -4.000 1.00 96.12 97 ARG A O 1
ATOM 797 N N . THR A 1 98 ? -1.711 -14.663 -3.559 1.00 97.19 98 THR A N 1
ATOM 798 C CA . THR A 1 98 ? -2.005 -14.980 -2.150 1.00 97.19 98 THR A CA 1
ATOM 799 C C . THR A 1 98 ? -2.501 -13.760 -1.367 1.00 97.19 98 THR A C 1
ATOM 801 O O . THR A 1 98 ? -3.357 -13.886 -0.496 1.00 97.19 98 THR A O 1
ATOM 804 N N . ASN A 1 99 ? -1.991 -12.561 -1.669 1.00 97.69 99 ASN A N 1
ATOM 805 C CA . ASN A 1 99 ? -2.495 -11.342 -1.038 1.00 97.69 99 ASN A CA 1
ATOM 806 C C . ASN A 1 99 ? -3.895 -10.959 -1.551 1.00 97.69 99 ASN A C 1
ATOM 808 O O . ASN A 1 99 ? -4.736 -10.599 -0.734 1.00 97.69 99 ASN A O 1
ATOM 812 N N . LEU A 1 100 ? -4.187 -11.077 -2.852 1.00 96.69 100 LEU A N 1
ATOM 813 C CA . LEU A 1 100 ? -5.540 -10.817 -3.372 1.00 96.69 100 LEU A CA 1
ATOM 814 C C . LEU A 1 100 ? -6.569 -11.826 -2.867 1.00 96.69 100 LEU A C 1
ATOM 816 O O . LEU A 1 100 ? -7.657 -11.418 -2.479 1.00 96.69 100 LEU A O 1
ATOM 820 N N . GLU A 1 101 ? -6.216 -13.110 -2.791 1.00 96.12 101 GLU A N 1
ATOM 821 C CA . GLU A 1 101 ? -7.054 -14.153 -2.186 1.00 96.12 101 GLU A CA 1
ATOM 822 C C . GLU A 1 101 ? -7.415 -13.770 -0.748 1.00 96.12 101 GLU A C 1
ATOM 824 O O . GLU A 1 101 ? -8.587 -13.775 -0.372 1.00 96.12 101 GLU A O 1
ATOM 829 N N . ARG A 1 102 ? -6.423 -13.323 0.033 1.00 96.06 102 ARG A N 1
ATOM 830 C CA . ARG A 1 102 ? -6.657 -12.874 1.405 1.00 96.06 102 ARG A CA 1
ATOM 831 C C . ARG A 1 102 ? -7.532 -11.620 1.482 1.00 96.06 102 ARG A C 1
ATOM 833 O O . ARG A 1 102 ? -8.410 -11.542 2.340 1.00 96.06 102 ARG A O 1
ATOM 840 N N . ALA A 1 103 ? -7.320 -10.651 0.591 1.00 95.94 103 ALA A N 1
ATOM 841 C CA . ALA A 1 103 ? -8.167 -9.465 0.490 1.00 95.94 103 ALA A CA 1
ATOM 842 C C . ALA A 1 103 ? -9.623 -9.851 0.154 1.00 95.94 103 ALA A C 1
ATOM 844 O O . ALA A 1 103 ? -10.561 -9.341 0.766 1.00 95.94 103 ALA A O 1
ATOM 845 N N . ARG A 1 104 ? -9.816 -10.801 -0.770 1.00 95.00 104 ARG A N 1
ATOM 846 C CA . ARG A 1 104 ? -11.128 -11.310 -1.191 1.00 95.00 104 ARG A CA 1
ATOM 847 C C . ARG A 1 104 ? -11.858 -12.023 -0.055 1.00 95.00 104 ARG A C 1
ATOM 849 O O . ARG A 1 104 ? -13.050 -11.790 0.121 1.00 95.00 104 ARG A O 1
ATOM 856 N N . GLU A 1 105 ? -11.161 -12.860 0.714 1.00 94.50 105 GLU A N 1
ATOM 857 C CA . GLU A 1 105 ? -11.722 -13.549 1.886 1.00 94.50 105 GLU A CA 1
ATOM 858 C C . GLU A 1 105 ? -12.319 -12.557 2.888 1.00 94.50 105 GLU A C 1
ATOM 860 O O . GLU A 1 105 ? -13.473 -12.699 3.285 1.00 94.50 105 GLU A O 1
ATOM 865 N N . LEU A 1 106 ? -11.555 -11.521 3.242 1.00 93.69 106 LEU A N 1
ATOM 866 C CA . LEU A 1 106 ? -11.985 -10.481 4.177 1.00 93.69 106 LEU A CA 1
ATOM 867 C C . LEU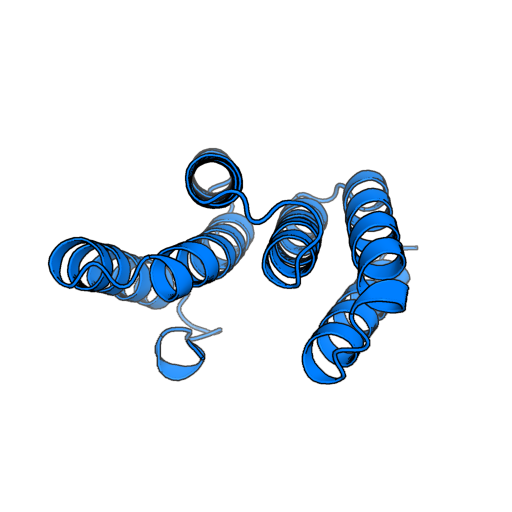 A 1 106 ? -13.129 -9.628 3.605 1.00 93.69 106 LEU A C 1
ATOM 869 O O . LEU A 1 106 ? -14.040 -9.222 4.324 1.00 93.69 106 LEU A O 1
ATOM 873 N N . LEU A 1 107 ? -13.128 -9.384 2.293 1.00 92.25 107 LEU A N 1
ATOM 874 C CA . LEU A 1 107 ? -14.169 -8.594 1.644 1.00 92.25 107 LEU A CA 1
ATOM 875 C C . LEU A 1 107 ? -15.557 -9.239 1.692 1.00 92.25 107 LEU A C 1
ATOM 877 O O . LEU A 1 107 ? -16.557 -8.524 1.755 1.00 92.25 107 LEU A O 1
ATOM 881 N N . VAL A 1 108 ? -15.646 -10.571 1.672 1.00 83.75 108 VAL A N 1
ATOM 882 C CA . VAL A 1 108 ? -16.936 -11.275 1.793 1.00 83.75 108 VAL A CA 1
ATOM 883 C C . VAL A 1 108 ? -17.653 -10.906 3.100 1.00 83.75 108 VAL A C 1
ATOM 885 O O . VAL A 1 108 ? -18.888 -10.866 3.133 1.00 83.75 108 VAL A O 1
ATOM 888 N N . GLU A 1 109 ? -16.892 -10.591 4.149 1.00 78.56 109 GLU A N 1
ATOM 889 C CA . GLU A 1 109 ? -17.407 -10.187 5.457 1.00 78.56 109 GLU A CA 1
ATOM 890 C C . GLU A 1 109 ? -17.877 -8.717 5.462 1.00 78.56 109 GLU A C 1
ATOM 892 O O . GLU A 1 109 ? -18.957 -8.432 5.980 1.00 78.56 109 GLU A O 1
ATOM 897 N N . GLU A 1 110 ? -17.136 -7.810 4.812 1.00 77.50 110 GLU A N 1
ATOM 898 C CA . GLU A 1 110 ? -17.380 -6.349 4.816 1.00 77.50 110 GLU A CA 1
ATOM 899 C C . GLU A 1 110 ? -18.314 -5.838 3.692 1.00 77.50 110 GLU A C 1
ATOM 901 O O . GLU A 1 110 ? -19.010 -4.836 3.852 1.00 77.50 110 GLU A O 1
ATOM 906 N N . ARG A 1 111 ? -18.387 -6.538 2.550 1.00 79.69 111 ARG A N 1
ATOM 907 C CA . ARG A 1 111 ? -19.251 -6.238 1.380 1.00 79.69 111 ARG A CA 1
ATOM 908 C C . ARG A 1 111 ? -19.047 -4.868 0.702 1.00 79.69 111 ARG A C 1
ATOM 910 O O . ARG A 1 111 ? -19.974 -4.348 0.074 1.00 79.69 111 ARG A O 1
ATOM 917 N N . ASP A 1 112 ? -17.839 -4.315 0.747 1.00 86.25 112 ASP A N 1
ATOM 918 C CA . ASP A 1 112 ? -17.489 -3.045 0.094 1.00 86.25 112 ASP A CA 1
ATOM 919 C C . ASP A 1 112 ? -17.348 -3.180 -1.445 1.00 86.25 112 ASP A C 1
ATOM 921 O O . ASP A 1 112 ? -16.548 -3.957 -1.964 1.00 86.25 112 ASP A O 1
ATOM 925 N N . GLN A 1 113 ? -18.136 -2.417 -2.210 1.00 87.75 113 GLN A N 1
ATOM 926 C CA . GLN A 1 113 ? -18.138 -2.502 -3.680 1.00 87.75 113 GLN A CA 1
ATOM 927 C C . GLN A 1 113 ? -16.955 -1.786 -4.349 1.00 87.75 113 GLN A C 1
ATOM 929 O O . GLN A 1 113 ? -16.548 -2.184 -5.441 1.00 87.75 113 GLN A O 1
ATOM 934 N N . GLU A 1 114 ? -16.396 -0.745 -3.729 1.00 86.50 114 GLU A N 1
ATOM 935 C CA . GLU A 1 114 ? -15.216 -0.052 -4.261 1.00 86.50 114 GLU A CA 1
ATOM 936 C C . GLU A 1 114 ? -13.993 -0.963 -4.148 1.00 86.50 114 GLU A C 1
ATOM 938 O O . GLU A 1 114 ? -13.245 -1.155 -5.110 1.00 86.50 114 GLU A O 1
ATOM 943 N N . VAL A 1 115 ? -13.845 -1.593 -2.983 1.00 86.38 115 VAL A N 1
ATOM 944 C CA . VAL A 1 115 ? -12.784 -2.565 -2.714 1.00 86.38 115 VAL A CA 1
ATOM 945 C C . VAL A 1 115 ? -12.901 -3.771 -3.642 1.00 86.38 115 VAL A C 1
ATOM 947 O O . VAL A 1 115 ? -11.893 -4.236 -4.175 1.00 86.38 115 VAL A O 1
ATOM 950 N N . LEU A 1 116 ? -14.126 -4.246 -3.891 1.00 91.81 116 LEU A N 1
ATOM 951 C CA . LEU A 1 116 ? -14.384 -5.332 -4.834 1.00 91.81 116 LEU A CA 1
ATOM 952 C C . LEU A 1 116 ? -13.841 -5.012 -6.228 1.00 91.81 116 LEU A C 1
ATOM 954 O O . LEU A 1 116 ? -13.077 -5.795 -6.790 1.00 91.81 116 LEU A O 1
ATOM 958 N N . ALA A 1 117 ? -14.201 -3.843 -6.759 1.00 92.12 117 ALA A N 1
ATOM 959 C CA . ALA A 1 117 ? -13.771 -3.414 -8.084 1.00 92.12 117 ALA A CA 1
ATOM 960 C C . ALA A 1 117 ? -12.241 -3.264 -8.175 1.00 92.12 117 ALA A C 1
ATOM 962 O O . ALA A 1 117 ? -11.647 -3.583 -9.208 1.00 92.12 117 ALA A O 1
ATOM 963 N N . ALA A 1 118 ? -11.594 -2.807 -7.097 1.00 91.81 118 ALA A N 1
ATOM 964 C CA . ALA A 1 118 ? -10.140 -2.704 -7.023 1.00 91.81 118 ALA A CA 1
ATOM 965 C C . ALA A 1 118 ? -9.461 -4.086 -7.059 1.00 91.81 118 ALA A C 1
ATOM 967 O O . ALA A 1 118 ? -8.552 -4.298 -7.866 1.00 91.81 118 ALA A O 1
ATOM 968 N N . ILE A 1 119 ? -9.947 -5.044 -6.259 1.00 93.50 119 ILE A N 1
ATOM 969 C CA . ILE A 1 119 ? -9.449 -6.428 -6.251 1.00 93.50 119 ILE A CA 1
ATOM 970 C C . ILE A 1 119 ? -9.620 -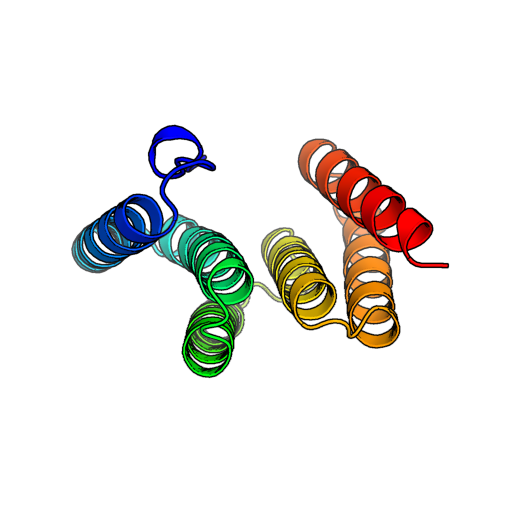7.072 -7.630 1.00 93.50 119 ILE A C 1
ATOM 972 O O . ILE A 1 119 ? -8.651 -7.592 -8.172 1.00 93.50 119 ILE A O 1
ATOM 976 N N . GLU A 1 120 ? -10.801 -6.976 -8.244 1.00 93.75 120 GLU A N 1
ATOM 977 C CA . GLU A 1 120 ? -11.069 -7.588 -9.556 1.00 93.75 120 GLU A CA 1
ATOM 978 C C . GLU A 1 120 ? -10.190 -6.995 -10.665 1.00 93.75 120 GLU A C 1
ATOM 980 O O . GLU A 1 120 ? -9.708 -7.707 -11.551 1.00 93.75 120 GLU A O 1
ATOM 985 N N . LYS A 1 121 ? -9.919 -5.685 -10.604 1.00 93.62 121 LYS A N 1
ATOM 986 C CA . LYS A 1 121 ? -8.969 -5.032 -11.510 1.00 93.62 121 LYS A CA 1
ATOM 987 C C . LYS A 1 121 ? -7.552 -5.585 -11.327 1.00 93.62 121 LYS A C 1
ATOM 989 O O . LYS A 1 121 ? -6.872 -5.827 -12.326 1.00 93.62 121 LYS A O 1
ATOM 994 N N . ALA A 1 122 ? -7.108 -5.777 -10.085 1.00 92.81 122 ALA A N 1
ATOM 995 C CA . ALA A 1 122 ? -5.788 -6.322 -9.775 1.00 92.81 122 ALA A CA 1
ATOM 996 C C . ALA A 1 122 ? -5.660 -7.803 -10.184 1.00 92.81 122 ALA A C 1
ATOM 998 O O . ALA A 1 122 ? -4.651 -8.189 -10.772 1.00 92.81 122 ALA A O 1
ATOM 999 N N . GLU A 1 123 ? -6.693 -8.616 -9.953 1.00 93.12 123 GLU A N 1
ATOM 1000 C CA . GLU A 1 123 ? -6.755 -10.022 -10.379 1.00 93.12 123 GLU A CA 1
ATOM 1001 C C . GLU A 1 123 ? -6.623 -10.138 -11.900 1.00 93.12 123 GLU A C 1
ATOM 1003 O O . GLU A 1 123 ? -5.745 -10.844 -12.399 1.00 93.12 123 GLU A O 1
ATOM 1008 N N . LYS A 1 124 ? -7.409 -9.354 -12.646 1.00 91.75 124 LYS A N 1
ATOM 1009 C CA . LYS A 1 124 ? -7.343 -9.320 -14.111 1.00 91.75 124 LYS A CA 1
ATOM 1010 C C . LYS A 1 124 ? -5.973 -8.878 -14.633 1.00 91.75 124 LYS A C 1
ATOM 1012 O O . LYS A 1 124 ? -5.516 -9.371 -15.663 1.00 91.75 124 LYS A O 1
ATOM 1017 N N . ALA A 1 125 ? -5.309 -7.949 -13.944 1.00 87.38 125 ALA A N 1
ATOM 1018 C CA . ALA A 1 125 ? -3.948 -7.557 -14.297 1.00 87.38 125 ALA A CA 1
ATOM 1019 C C . ALA A 1 125 ? -2.967 -8.727 -14.111 1.00 87.38 125 ALA A C 1
ATOM 1021 O O . ALA A 1 125 ? -2.123 -8.951 -14.976 1.00 87.38 125 ALA A O 1
ATOM 1022 N N . LEU A 1 126 ? -3.109 -9.522 -13.046 1.00 87.06 126 LEU A N 1
ATOM 1023 C CA . LEU A 1 126 ? -2.260 -10.690 -12.795 1.00 87.06 126 LEU A CA 1
ATOM 1024 C C . LEU A 1 126 ? -2.467 -11.840 -13.790 1.00 87.06 126 LEU A C 1
ATOM 1026 O O . LEU A 1 126 ? -1.501 -12.532 -14.108 1.00 87.06 126 LEU A O 1
ATOM 1030 N N . GLU A 1 127 ? -3.683 -12.036 -14.303 1.00 82.50 127 GLU A N 1
ATOM 1031 C CA . GLU A 1 127 ? -3.982 -13.052 -1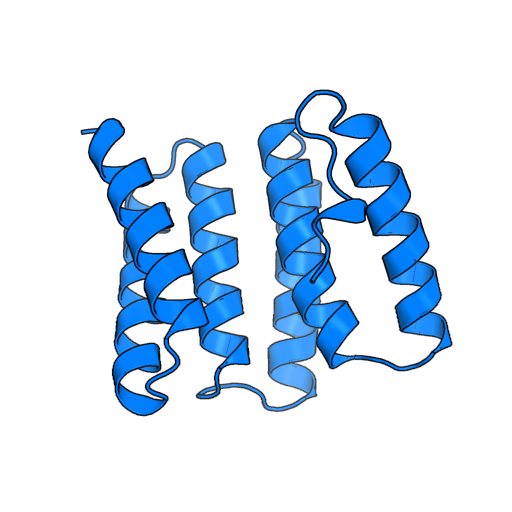5.329 1.00 82.50 127 GLU A CA 1
ATOM 1032 C C . GLU A 1 127 ? -3.220 -12.816 -16.641 1.00 82.50 127 GLU A C 1
ATOM 1034 O O . GLU A 1 127 ? -2.933 -13.760 -17.374 1.00 82.50 127 GLU A O 1
ATOM 1039 N N . SER A 1 128 ? -2.831 -11.569 -16.927 1.00 71.19 128 SER A N 1
ATOM 1040 C CA . SER A 1 128 ? -2.046 -11.236 -18.124 1.00 71.19 128 SER A CA 1
ATOM 1041 C C . SER A 1 128 ? -0.585 -11.716 -18.079 1.00 71.19 128 SER A C 1
ATOM 1043 O O . SER A 1 128 ? 0.101 -11.670 -19.098 1.00 71.19 128 SER A O 1
ATOM 1045 N N . TYR A 1 129 ? -0.116 -12.201 -16.921 1.00 58.53 129 TYR A N 1
ATOM 1046 C CA . TYR A 1 129 ? 1.244 -12.717 -16.713 1.00 58.53 129 TYR A CA 1
ATOM 1047 C C . TYR A 1 129 ? 1.343 -14.256 -16.756 1.00 58.53 129 TYR A C 1
ATOM 1049 O O . TYR A 1 129 ? 2.420 -14.797 -16.487 1.00 58.53 129 TYR A O 1
ATOM 1057 N N . SER A 1 130 ? 0.244 -14.960 -17.052 1.00 55.69 130 SER A N 1
ATOM 1058 C CA . SER A 1 130 ? 0.167 -16.430 -17.196 1.00 55.69 130 SER A CA 1
ATOM 1059 C C . SER A 1 130 ? 0.029 -16.875 -18.644 1.00 55.69 130 SER A C 1
ATOM 1061 O O . SER A 1 130 ? 0.622 -17.930 -18.964 1.00 55.69 130 SER A O 1
#

Sequence (130 aa):
MFEELVDEADLEWSENRLRVEVLSLKKSGDVEKLFRLYGVLAHILARRGDYLKAQDALNDAEFLLVEHKWRGTGNEIWCHHDRALVFAELGRPSIARTNLERARELLVEERDQEVLAAIEKAEKALESYS

Radius of gyration: 14.06 Å; chains: 1; bounding box: 33×33×34 Å

pLDDT: mean 94.15, std 6.87, range [55.69, 98.75]